Protein AF-A0A915XZI0-F1 (afdb_monomer_lite)

Structure (mmCIF, N/CA/C/O backbone):
data_AF-A0A915XZI0-F1
#
_entry.id   AF-A0A915XZI0-F1
#
loop_
_atom_site.group_PDB
_atom_site.id
_atom_site.type_symbol
_atom_site.label_atom_id
_atom_site.label_alt_id
_atom_site.label_comp_id
_atom_site.label_asym_id
_atom_s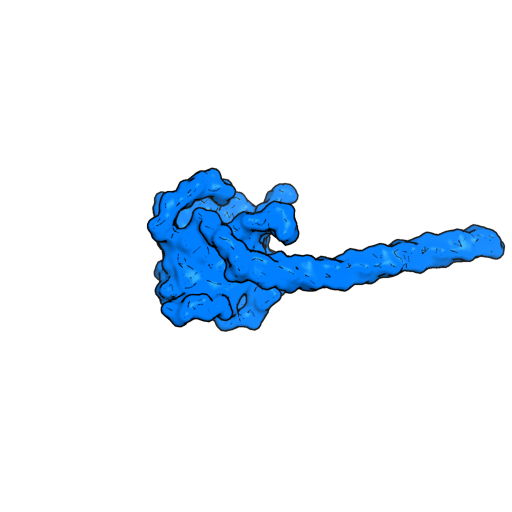ite.label_entity_id
_atom_site.label_seq_id
_atom_site.pdbx_PDB_ins_code
_atom_site.Cartn_x
_atom_site.Cartn_y
_atom_site.Cartn_z
_atom_site.occupancy
_atom_site.B_iso_or_equiv
_atom_site.auth_seq_id
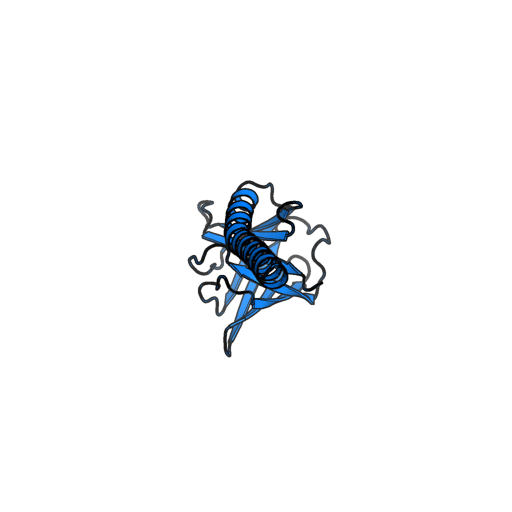_atom_site.auth_comp_id
_atom_site.auth_asym_id
_atom_site.auth_atom_id
_atom_site.pdbx_PDB_model_num
ATOM 1 N N . MET A 1 1 ? 36.405 -11.384 -38.981 1.00 56.75 1 MET A N 1
ATOM 2 C CA . MET A 1 1 ? 36.418 -9.984 -38.487 1.00 56.75 1 MET A CA 1
ATOM 3 C C . MET A 1 1 ? 35.040 -9.320 -38.504 1.00 56.75 1 MET A C 1
ATOM 5 O O . MET A 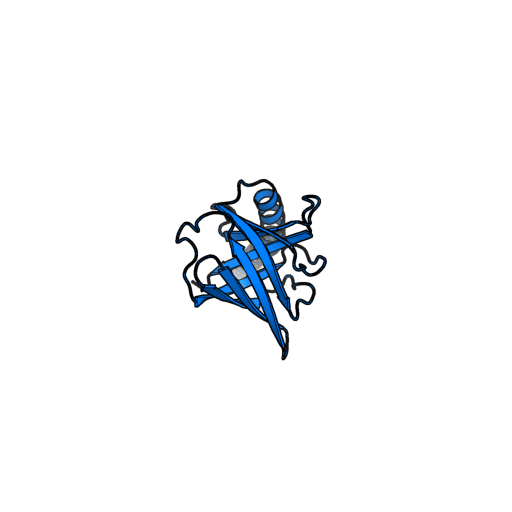1 1 ? 34.633 -8.845 -37.456 1.00 56.75 1 MET A O 1
ATOM 9 N N . LYS A 1 2 ? 34.284 -9.318 -39.618 1.00 59.41 2 LYS A N 1
ATOM 10 C CA . LYS A 1 2 ? 32.948 -8.675 -39.685 1.00 59.41 2 LYS A CA 1
ATOM 11 C C . LYS A 1 2 ? 31.914 -9.239 -38.694 1.00 59.41 2 LYS A C 1
ATOM 13 O O . LYS A 1 2 ? 31.192 -8.470 -38.077 1.00 59.41 2 LYS A O 1
ATOM 18 N N . SER A 1 3 ? 31.883 -10.557 -38.488 1.00 70.81 3 SER A N 1
ATOM 19 C CA . SER A 1 3 ? 30.955 -11.204 -37.546 1.00 70.81 3 SER A CA 1
ATOM 20 C C . SER A 1 3 ? 31.205 -10.817 -36.085 1.00 70.81 3 SER A C 1
ATOM 22 O O . SER A 1 3 ? 30.259 -10.554 -35.354 1.00 70.81 3 SER A O 1
ATOM 24 N N . ALA A 1 4 ? 32.470 -10.726 -35.666 1.00 73.44 4 ALA A N 1
ATOM 25 C CA . ALA A 1 4 ? 32.834 -10.366 -34.295 1.00 73.44 4 ALA A CA 1
ATOM 26 C C . ALA A 1 4 ? 32.401 -8.934 -33.933 1.00 73.44 4 ALA A C 1
ATOM 28 O O . ALA A 1 4 ? 31.919 -8.703 -32.830 1.00 73.44 4 ALA A O 1
ATOM 29 N N . PHE A 1 5 ? 32.515 -7.992 -34.877 1.00 76.75 5 PHE A N 1
ATOM 30 C CA . PHE A 1 5 ? 32.098 -6.603 -34.662 1.00 76.75 5 PHE A CA 1
ATOM 31 C C . PHE A 1 5 ? 30.573 -6.484 -34.511 1.00 76.75 5 PHE A C 1
ATOM 33 O O . PHE A 1 5 ? 30.100 -5.786 -33.622 1.00 76.75 5 PHE A O 1
ATOM 40 N N . VAL A 1 6 ? 29.808 -7.240 -35.310 1.00 84.94 6 VAL A N 1
ATOM 41 C CA . VAL A 1 6 ? 28.338 -7.308 -35.206 1.00 84.94 6 VAL A CA 1
ATOM 42 C C . VAL A 1 6 ? 27.901 -7.862 -33.849 1.00 84.94 6 VAL A C 1
ATOM 44 O O . VAL A 1 6 ? 27.055 -7.263 -33.189 1.00 84.94 6 VAL A O 1
ATOM 47 N N . TRP A 1 7 ? 28.505 -8.962 -33.391 1.00 87.94 7 TRP A N 1
ATOM 48 C CA . TRP A 1 7 ? 28.182 -9.543 -32.083 1.00 87.94 7 TRP A CA 1
ATOM 49 C C . TRP A 1 7 ? 28.542 -8.618 -30.916 1.00 87.94 7 TRP A C 1
ATOM 51 O O . TRP A 1 7 ? 27.799 -8.559 -29.936 1.00 87.94 7 TRP A O 1
ATOM 61 N N . LEU A 1 8 ? 29.624 -7.845 -31.038 1.00 88.06 8 LEU A N 1
ATOM 62 C CA . LEU A 1 8 ? 30.006 -6.849 -30.038 1.00 88.06 8 LEU A CA 1
ATOM 63 C C . LEU A 1 8 ? 28.988 -5.700 -29.964 1.00 88.06 8 LEU A C 1
ATOM 65 O O . LEU A 1 8 ? 28.576 -5.317 -28.874 1.00 88.06 8 LEU A O 1
ATOM 69 N N . THR A 1 9 ? 28.522 -5.191 -31.110 1.00 85.50 9 THR A N 1
ATOM 70 C CA . THR A 1 9 ? 27.470 -4.162 -31.149 1.00 85.50 9 THR A CA 1
ATOM 71 C C . THR A 1 9 ? 26.168 -4.670 -30.536 1.00 85.50 9 THR A C 1
ATOM 73 O O . THR A 1 9 ? 25.565 -3.969 -29.728 1.00 85.50 9 THR A O 1
ATOM 76 N N . VAL A 1 10 ? 25.761 -5.902 -30.858 1.00 87.94 10 VAL A N 1
ATOM 77 C CA . VAL A 1 10 ? 24.576 -6.536 -30.262 1.00 87.94 10 VAL A CA 1
ATOM 78 C C . VAL A 1 10 ? 24.725 -6.626 -28.741 1.00 87.94 10 VAL A C 1
ATOM 80 O O . VAL A 1 10 ? 23.821 -6.208 -28.021 1.00 87.94 10 VAL A O 1
ATOM 83 N N . ALA A 1 11 ? 25.874 -7.081 -28.236 1.00 87.00 11 ALA A N 1
ATOM 84 C CA . ALA A 1 11 ? 26.134 -7.155 -26.799 1.00 87.00 11 ALA A CA 1
ATOM 85 C C . ALA A 1 11 ? 26.084 -5.775 -26.115 1.00 87.00 11 ALA A C 1
ATOM 87 O O . ALA A 1 11 ? 25.479 -5.643 -25.051 1.00 87.00 11 ALA A O 1
ATOM 88 N N . CYS A 1 12 ? 26.655 -4.735 -26.734 1.00 88.94 12 CYS A N 1
ATOM 89 C CA . CYS A 1 12 ? 26.587 -3.367 -26.217 1.00 88.94 12 CYS A CA 1
ATOM 90 C C . CYS A 1 12 ? 25.151 -2.832 -26.166 1.00 88.94 12 CYS A C 1
ATOM 92 O O . CYS A 1 12 ? 24.776 -2.214 -25.172 1.00 88.94 12 CYS A O 1
ATOM 94 N N . VAL A 1 13 ? 24.341 -3.086 -27.200 1.00 89.12 13 VAL A N 1
ATOM 95 C CA . VAL A 1 13 ? 22.930 -2.669 -27.228 1.00 89.12 13 VAL A CA 1
ATOM 96 C C . VAL A 1 13 ? 22.149 -3.370 -26.120 1.00 89.12 13 VAL A C 1
ATOM 98 O O . VAL A 1 13 ? 21.512 -2.692 -25.320 1.00 89.12 13 VAL A O 1
ATOM 101 N N . TRP A 1 14 ? 22.262 -4.695 -25.991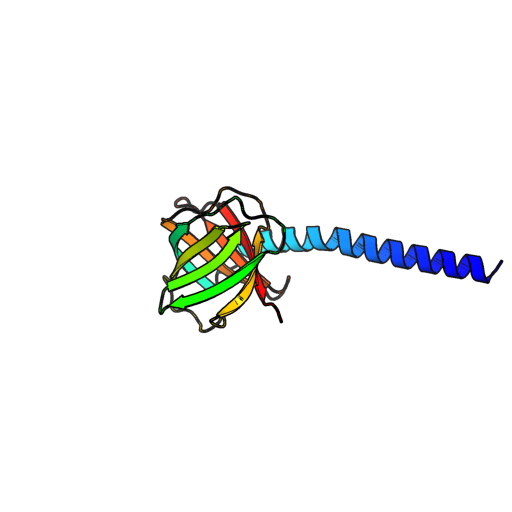 1.00 87.75 14 TRP A N 1
ATOM 102 C CA . TRP A 1 14 ? 21.604 -5.437 -24.910 1.00 87.75 14 TRP A CA 1
ATOM 103 C C . TRP A 1 14 ? 22.048 -4.964 -23.525 1.00 87.75 14 TRP A C 1
ATOM 105 O O . TRP A 1 14 ? 21.206 -4.756 -22.652 1.00 87.75 14 TRP A O 1
ATOM 115 N N . GLY A 1 15 ? 23.349 -4.736 -23.330 1.00 84.38 15 GLY A N 1
ATOM 116 C CA . GLY A 1 15 ? 23.889 -4.205 -22.080 1.00 84.38 15 GLY A CA 1
ATOM 117 C C . GLY A 1 15 ? 23.318 -2.828 -21.738 1.00 84.38 15 GLY A C 1
ATOM 118 O O . GLY A 1 15 ? 22.875 -2.609 -20.611 1.00 84.38 15 GLY A O 1
ATOM 119 N N . ALA A 1 16 ? 23.253 -1.920 -22.715 1.00 84.44 16 ALA A N 1
ATOM 120 C CA . ALA A 1 16 ? 22.681 -0.589 -22.535 1.00 84.44 16 ALA A CA 1
ATOM 121 C C . ALA A 1 16 ? 21.172 -0.638 -22.251 1.00 84.44 16 ALA A C 1
ATOM 123 O O . ALA A 1 16 ? 20.697 0.063 -21.359 1.00 84.44 16 ALA A O 1
ATOM 124 N N . THR A 1 17 ? 20.418 -1.490 -22.951 1.00 83.75 17 THR A N 1
ATOM 125 C CA . THR A 1 17 ? 18.978 -1.665 -22.721 1.00 83.75 17 THR A CA 1
ATOM 126 C C . THR A 1 17 ? 18.702 -2.235 -21.330 1.00 83.75 17 THR A C 1
ATOM 128 O O . THR A 1 17 ? 17.872 -1.688 -20.607 1.00 83.75 17 THR A O 1
ATOM 131 N N . LEU A 1 18 ? 19.428 -3.274 -20.907 1.00 80.75 18 LEU A N 1
ATOM 132 C CA . LEU A 1 18 ? 19.294 -3.847 -19.562 1.00 80.75 18 LEU A CA 1
ATOM 133 C C . LEU A 1 18 ? 19.664 -2.832 -18.476 1.00 80.75 18 LEU A C 1
ATOM 135 O O . LEU A 1 18 ? 18.950 -2.706 -17.481 1.00 80.75 18 LEU A O 1
ATOM 139 N N . TYR A 1 19 ? 20.737 -2.066 -18.687 1.00 77.38 19 TYR A N 1
ATOM 140 C CA . TYR A 1 19 ? 21.148 -1.003 -17.775 1.00 77.38 19 TYR A CA 1
ATOM 141 C C . TYR A 1 19 ? 20.083 0.095 -17.658 1.00 77.38 19 TYR A C 1
ATOM 143 O O . TYR A 1 19 ? 19.729 0.503 -16.549 1.00 77.38 19 TYR A O 1
ATOM 151 N N . ALA A 1 20 ? 19.524 0.537 -18.788 1.00 76.38 20 ALA A N 1
ATOM 152 C CA . ALA A 1 20 ? 18.457 1.529 -18.824 1.00 76.38 20 ALA A CA 1
ATOM 153 C C . ALA A 1 20 ? 17.198 1.030 -18.100 1.00 76.38 20 ALA A C 1
ATOM 155 O O . ALA A 1 20 ? 16.641 1.763 -17.285 1.00 76.38 20 ALA A O 1
ATOM 156 N N . ILE A 1 21 ? 16.784 -0.223 -18.319 1.00 75.88 21 ILE A N 1
ATOM 157 C CA . ILE A 1 21 ? 15.642 -0.839 -17.623 1.00 75.88 21 ILE A CA 1
ATOM 158 C C . ILE A 1 21 ? 15.895 -0.886 -16.111 1.00 75.88 21 ILE A C 1
ATOM 160 O O . ILE A 1 21 ? 15.055 -0.449 -15.326 1.00 75.88 21 ILE A O 1
ATOM 164 N N . ALA A 1 22 ? 17.066 -1.365 -15.685 1.00 71.62 22 ALA A N 1
ATOM 165 C CA . ALA A 1 22 ? 17.398 -1.476 -14.267 1.00 71.62 22 ALA A CA 1
ATOM 166 C C . ALA A 1 22 ? 17.382 -0.110 -13.557 1.00 71.62 22 ALA A C 1
ATOM 168 O O . ALA A 1 22 ? 16.831 0.016 -12.465 1.00 71.62 22 ALA A O 1
ATOM 169 N N . ARG A 1 23 ? 17.936 0.935 -14.189 1.00 76.25 23 ARG A N 1
ATOM 170 C CA . ARG A 1 23 ? 17.956 2.303 -13.640 1.00 76.25 23 ARG A CA 1
ATOM 171 C C . ARG A 1 23 ? 16.586 2.978 -13.650 1.00 76.25 23 ARG A C 1
ATOM 173 O O . ARG A 1 23 ? 16.258 3.695 -12.705 1.00 76.25 23 ARG A O 1
ATOM 180 N N . THR A 1 24 ? 15.794 2.768 -14.698 1.00 78.69 24 THR A N 1
ATOM 181 C CA . THR A 1 24 ? 14.470 3.396 -14.831 1.00 78.69 24 THR A CA 1
ATOM 182 C C . THR A 1 24 ? 13.454 2.804 -13.865 1.00 78.69 24 THR A C 1
ATOM 184 O O . THR A 1 24 ? 12.625 3.548 -13.353 1.00 78.69 24 THR A O 1
ATOM 187 N N . GLN A 1 25 ? 13.544 1.516 -13.522 1.00 77.00 25 GLN A N 1
ATOM 188 C CA . GLN A 1 25 ? 12.622 0.909 -12.557 1.00 77.00 25 GLN A CA 1
ATOM 189 C C . GLN A 1 25 ? 12.653 1.593 -11.186 1.00 77.00 25 GLN A C 1
ATOM 191 O O . GLN A 1 25 ? 11.596 1.840 -10.609 1.00 77.00 25 GLN A O 1
ATOM 196 N N . SER A 1 26 ? 13.835 1.908 -10.656 1.00 77.00 26 SER A N 1
ATOM 197 C CA . SER A 1 26 ? 13.970 2.593 -9.363 1.00 77.00 26 SER A CA 1
ATOM 198 C C . SER A 1 26 ? 13.371 3.998 -9.414 1.00 77.00 26 SER A C 1
ATOM 200 O O . SER A 1 26 ? 12.666 4.405 -8.494 1.00 77.00 26 SER A O 1
ATOM 202 N N . PHE A 1 27 ? 13.609 4.709 -10.519 1.00 80.62 27 PHE A N 1
ATOM 203 C CA . PHE A 1 27 ? 13.070 6.045 -10.755 1.00 80.62 27 PHE A CA 1
ATOM 204 C C . PHE A 1 27 ? 11.539 6.035 -10.854 1.00 80.62 27 PHE A C 1
ATOM 206 O O . PHE A 1 27 ? 10.875 6.791 -10.151 1.00 80.62 27 PHE A O 1
ATOM 213 N N . VAL A 1 28 ? 10.971 5.127 -11.653 1.00 80.94 28 VAL A N 1
ATOM 214 C CA . VAL A 1 28 ? 9.516 4.975 -11.813 1.00 80.94 28 VAL A CA 1
ATOM 215 C C . VAL A 1 28 ? 8.847 4.660 -10.476 1.00 80.94 28 VAL A C 1
ATOM 217 O O . VAL A 1 28 ? 7.794 5.213 -10.180 1.00 80.94 28 VAL A O 1
ATOM 220 N N . ARG A 1 29 ? 9.469 3.828 -9.632 1.00 81.69 29 ARG A N 1
ATOM 221 C CA . ARG A 1 29 ? 8.956 3.517 -8.287 1.00 81.69 29 ARG A CA 1
ATOM 222 C C . ARG A 1 29 ? 8.932 4.742 -7.374 1.00 81.69 29 ARG A C 1
ATOM 224 O O . ARG A 1 29 ? 7.922 4.995 -6.728 1.00 81.69 29 ARG A O 1
ATOM 231 N N . GLN A 1 30 ? 10.022 5.510 -7.333 1.00 82.38 30 GLN A N 1
ATOM 232 C CA . GLN A 1 30 ? 10.094 6.736 -6.529 1.00 82.38 30 GLN A CA 1
ATOM 233 C C . GLN A 1 30 ? 9.084 7.782 -7.006 1.00 82.38 30 GLN A C 1
ATOM 235 O O . GLN A 1 30 ? 8.399 8.401 -6.194 1.00 82.38 30 GLN A O 1
ATOM 240 N N . GLN A 1 31 ? 8.956 7.944 -8.323 1.00 84.69 31 GLN A N 1
ATOM 241 C CA . GLN A 1 31 ? 7.978 8.848 -8.912 1.00 84.69 31 GLN A CA 1
ATOM 242 C C . GLN A 1 31 ? 6.543 8.382 -8.633 1.00 84.69 31 GLN A C 1
ATOM 244 O O . GLN A 1 31 ? 5.703 9.204 -8.281 1.00 84.69 31 GLN A O 1
ATOM 249 N N . GLY A 1 32 ? 6.275 7.075 -8.717 1.00 85.19 32 GLY A N 1
ATOM 250 C CA . GLY A 1 32 ? 4.993 6.475 -8.347 1.00 85.19 32 GLY A CA 1
ATOM 251 C C . GLY A 1 32 ? 4.615 6.765 -6.899 1.00 85.19 32 GLY A C 1
ATOM 252 O O . GLY A 1 32 ? 3.518 7.249 -6.650 1.00 85.19 32 GLY A O 1
ATOM 253 N N . ALA A 1 33 ? 5.548 6.586 -5.958 1.00 85.88 33 ALA A N 1
ATOM 254 C CA . ALA A 1 33 ? 5.323 6.922 -4.552 1.00 85.88 33 ALA A CA 1
ATOM 255 C C . ALA A 1 33 ? 4.980 8.409 -4.358 1.00 85.88 33 ALA A C 1
ATOM 257 O O . ALA A 1 33 ? 4.019 8.741 -3.668 1.00 85.88 33 ALA A O 1
ATOM 258 N N . ALA A 1 34 ? 5.743 9.311 -4.986 1.00 87.44 34 ALA A N 1
ATOM 259 C CA . ALA A 1 34 ? 5.518 10.751 -4.871 1.00 87.44 34 ALA A CA 1
ATOM 260 C C . ALA A 1 34 ? 4.157 11.179 -5.443 1.00 87.44 34 ALA A C 1
ATOM 262 O O . ALA A 1 34 ? 3.467 12.007 -4.850 1.00 87.44 34 ALA A O 1
ATOM 263 N N . LEU A 1 35 ? 3.764 10.596 -6.576 1.00 89.44 35 LEU A N 1
ATOM 264 C CA . LEU A 1 35 ? 2.468 10.843 -7.199 1.00 89.44 35 LEU A CA 1
ATOM 265 C C . LEU A 1 35 ? 1.318 10.271 -6.361 1.00 89.44 35 LEU A C 1
ATOM 267 O O . LEU A 1 35 ? 0.323 10.962 -6.167 1.00 89.44 35 LEU A O 1
ATOM 271 N N . ALA A 1 36 ? 1.467 9.063 -5.807 1.00 88.19 36 ALA A N 1
ATOM 272 C CA . ALA A 1 36 ? 0.463 8.451 -4.939 1.00 88.19 36 ALA A CA 1
ATOM 273 C C . ALA A 1 36 ? 0.174 9.314 -3.701 1.00 88.19 36 ALA A C 1
ATOM 275 O O . ALA A 1 36 ? -0.978 9.488 -3.324 1.00 88.19 36 ALA A O 1
ATOM 276 N N . VAL A 1 37 ? 1.206 9.924 -3.109 1.00 90.44 37 VAL A N 1
ATOM 277 C CA . VAL A 1 37 ? 1.064 10.831 -1.954 1.00 90.44 37 VAL A CA 1
ATOM 278 C C . VAL A 1 37 ? 0.234 12.082 -2.272 1.00 90.44 37 VAL A C 1
ATOM 280 O O . VAL A 1 37 ? -0.383 12.646 -1.365 1.00 90.44 37 VAL A O 1
ATOM 283 N N . GLN A 1 38 ? 0.241 12.539 -3.526 1.00 89.94 38 GLN A N 1
ATOM 284 C CA . GLN A 1 38 ? -0.468 13.744 -3.976 1.00 89.94 38 GLN A CA 1
ATOM 285 C C . GLN A 1 38 ? -1.834 13.442 -4.602 1.00 89.94 38 GLN A C 1
ATOM 287 O O . GLN A 1 38 ? -2.646 14.350 -4.779 1.00 89.94 38 GLN A O 1
ATOM 292 N N . ALA A 1 39 ? -2.079 12.187 -4.970 1.00 87.56 39 ALA A N 1
ATOM 293 C CA . ALA A 1 39 ? -3.306 11.774 -5.620 1.00 87.56 39 ALA A CA 1
ATOM 294 C C . ALA A 1 39 ? -4.500 11.826 -4.658 1.00 87.56 39 ALA A C 1
ATOM 296 O O . ALA A 1 39 ? -4.373 11.666 -3.444 1.00 87.56 39 ALA A O 1
ATOM 297 N N . THR A 1 40 ? -5.691 12.026 -5.221 1.00 87.31 40 THR A N 1
ATOM 298 C CA . THR A 1 40 ? -6.932 11.846 -4.468 1.00 87.31 40 THR A CA 1
ATOM 299 C C . THR A 1 40 ? -7.128 10.353 -4.200 1.00 87.31 40 THR A C 1
ATOM 301 O O . THR A 1 40 ? -7.124 9.582 -5.160 1.00 87.31 40 THR A O 1
ATOM 304 N N . PRO A 1 41 ? -7.286 9.927 -2.935 1.00 88.19 41 PRO A N 1
ATOM 305 C CA . PRO A 1 41 ? -7.475 8.519 -2.628 1.00 88.19 41 PRO A CA 1
ATOM 306 C C . PRO A 1 41 ? -8.844 8.038 -3.098 1.00 88.19 41 PRO A C 1
ATOM 308 O O . PRO A 1 41 ? -9.850 8.720 -2.902 1.00 88.19 41 PRO A O 1
ATOM 311 N N . ASP A 1 42 ? -8.884 6.835 -3.666 1.00 84.19 42 ASP A N 1
ATOM 312 C CA . ASP A 1 42 ? -10.129 6.157 -4.028 1.00 84.19 42 ASP A CA 1
ATOM 313 C C . ASP A 1 42 ? -10.937 5.809 -2.774 1.00 84.19 42 ASP A C 1
ATOM 315 O O . ASP A 1 42 ? -12.164 5.910 -2.759 1.00 84.19 42 ASP A O 1
ATOM 319 N N . TYR A 1 43 ? -10.247 5.420 -1.698 1.00 85.69 43 TYR A N 1
ATOM 320 C CA . TYR A 1 43 ? -10.860 5.251 -0.388 1.00 85.69 43 TYR A CA 1
ATOM 321 C C . TYR A 1 43 ? -9.865 5.449 0.749 1.00 85.69 43 TYR A C 1
ATOM 323 O O . TYR A 1 43 ? -8.644 5.382 0.585 1.00 85.69 43 TYR A O 1
ATOM 331 N N . THR A 1 44 ? -10.419 5.670 1.938 1.00 89.88 44 THR A N 1
ATOM 332 C CA . THR A 1 44 ? -9.639 5.840 3.162 1.00 89.88 44 THR A CA 1
ATOM 333 C C . THR A 1 44 ? -10.131 4.903 4.254 1.00 89.88 44 THR A C 1
ATOM 335 O O . THR A 1 44 ? -11.265 4.413 4.235 1.00 89.88 44 THR A O 1
ATOM 338 N N . GLY A 1 45 ? -9.251 4.614 5.200 1.00 90.69 45 GLY A N 1
ATOM 339 C CA . GLY A 1 45 ? -9.565 3.804 6.357 1.00 90.69 45 GLY A CA 1
ATOM 340 C C . GLY A 1 45 ? -8.659 4.111 7.535 1.00 90.69 45 GLY A C 1
ATOM 341 O O . GLY A 1 45 ? -7.683 4.853 7.426 1.00 90.69 45 GLY A O 1
ATOM 342 N N . VAL A 1 46 ? -8.998 3.519 8.671 1.00 92.75 46 VAL A N 1
ATOM 343 C CA . VAL A 1 46 ? -8.210 3.605 9.901 1.00 92.75 46 VAL A CA 1
ATOM 344 C C . VAL A 1 46 ? -7.657 2.226 10.212 1.00 92.75 46 VAL A C 1
ATOM 346 O O . VAL A 1 46 ? -8.408 1.249 10.208 1.00 92.75 46 VAL A O 1
ATOM 349 N N . LEU A 1 47 ? -6.354 2.140 10.475 1.00 92.81 47 LEU A N 1
ATOM 350 C CA . LEU A 1 47 ? -5.710 0.904 10.899 1.00 92.81 47 LEU A CA 1
ATOM 351 C C . LEU A 1 47 ? -6.303 0.458 12.237 1.00 92.81 47 LEU A C 1
ATOM 353 O O . LEU A 1 47 ? -6.264 1.184 13.227 1.00 92.81 47 LEU A O 1
ATOM 357 N N . THR A 1 48 ? -6.845 -0.752 12.262 1.00 94.00 48 THR A N 1
ATOM 358 C CA . THR A 1 48 ? -7.475 -1.371 13.438 1.00 94.00 48 THR A CA 1
ATOM 359 C C . THR A 1 48 ? -6.644 -2.520 14.000 1.00 94.00 48 THR A C 1
ATOM 361 O O . THR A 1 48 ? -6.771 -2.838 15.180 1.00 94.00 48 THR A O 1
ATOM 364 N N . ARG A 1 49 ? -5.755 -3.114 13.191 1.00 93.31 49 ARG A N 1
ATOM 365 C CA . ARG A 1 49 ? -4.830 -4.173 13.612 1.00 93.31 49 ARG A CA 1
ATOM 366 C C . ARG A 1 49 ? -3.507 -4.051 12.861 1.00 93.31 49 ARG A C 1
ATOM 368 O O . ARG A 1 49 ? -3.505 -3.822 11.655 1.00 93.31 49 ARG A O 1
ATOM 375 N N . ALA A 1 50 ? -2.404 -4.227 13.576 1.00 90.50 50 ALA A N 1
ATOM 376 C CA . ALA A 1 50 ? -1.047 -4.210 13.042 1.00 90.50 50 ALA A CA 1
ATOM 377 C C . ALA A 1 50 ? -0.207 -5.208 13.850 1.00 90.50 50 ALA A C 1
ATOM 379 O O . ALA A 1 50 ? 0.131 -4.942 15.001 1.00 90.50 50 ALA A O 1
ATOM 380 N N . GLU A 1 51 ? 0.075 -6.383 13.288 1.00 91.56 51 GLU A N 1
ATOM 381 C CA . GLU A 1 51 ? 0.771 -7.475 13.978 1.00 91.56 51 GLU A CA 1
ATOM 382 C C . GLU A 1 51 ? 1.954 -7.987 13.171 1.00 91.56 51 GLU A C 1
ATOM 384 O O . GLU A 1 51 ? 1.865 -8.138 11.953 1.00 9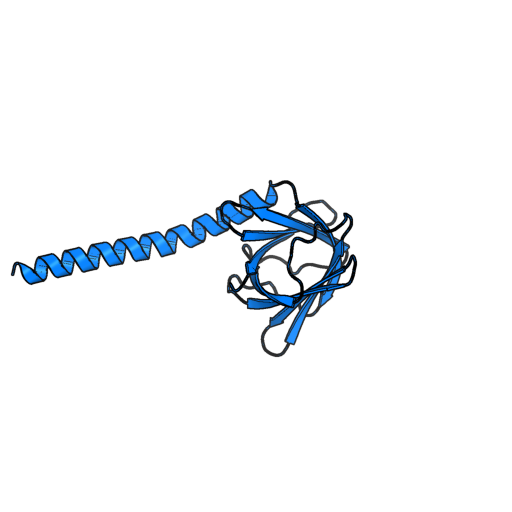1.56 51 GLU A O 1
ATOM 389 N N . ASN A 1 52 ? 3.048 -8.300 13.873 1.00 85.25 52 ASN A N 1
ATOM 390 C CA . ASN A 1 52 ? 4.288 -8.825 13.293 1.00 85.25 52 ASN A CA 1
ATOM 391 C C . ASN A 1 52 ? 4.799 -7.993 12.101 1.00 85.25 52 ASN A C 1
ATOM 393 O O . ASN A 1 52 ? 5.391 -8.536 11.170 1.00 85.25 52 ASN A O 1
ATOM 397 N N . LEU A 1 53 ? 4.549 -6.679 12.130 1.00 82.06 53 LEU A N 1
ATOM 398 C CA . LEU A 1 53 ? 5.031 -5.742 11.126 1.00 82.06 53 LEU A CA 1
ATOM 399 C C . LEU A 1 53 ? 6.491 -5.413 11.432 1.00 82.06 53 LEU A C 1
ATOM 401 O O . LEU A 1 53 ? 6.797 -4.588 12.292 1.00 82.06 53 LEU A O 1
ATOM 405 N N . GLU A 1 54 ? 7.395 -6.087 10.738 1.00 78.31 54 GLU A N 1
ATOM 406 C CA . GLU A 1 54 ? 8.764 -5.604 10.581 1.00 78.31 54 GLU A CA 1
ATOM 407 C C . GLU A 1 54 ? 8.777 -4.505 9.505 1.00 78.31 54 GLU A C 1
ATOM 409 O O . GLU A 1 54 ? 7.848 -4.455 8.688 1.00 78.31 54 GLU A O 1
ATOM 414 N N . PRO A 1 55 ? 9.781 -3.604 9.492 1.00 77.38 55 PRO A N 1
ATOM 415 C CA . PRO A 1 55 ? 9.937 -2.640 8.410 1.00 77.38 55 PRO A CA 1
ATOM 416 C C . PRO A 1 55 ? 9.833 -3.356 7.067 1.00 77.38 55 PRO A C 1
ATOM 418 O O . PRO A 1 55 ? 10.572 -4.306 6.792 1.00 77.38 55 PRO A O 1
ATOM 421 N N . LEU A 1 56 ? 8.848 -2.949 6.270 1.00 75.19 56 LEU A N 1
ATOM 422 C CA . LEU A 1 56 ? 8.499 -3.668 5.061 1.00 75.19 56 LEU A CA 1
ATOM 423 C C . LEU A 1 56 ? 9.684 -3.587 4.085 1.00 75.19 56 LEU A C 1
ATOM 425 O O . LEU A 1 56 ? 10.227 -2.511 3.830 1.00 75.19 56 LEU A O 1
ATOM 429 N N . SER A 1 57 ? 10.111 -4.732 3.553 1.00 72.19 57 SER A N 1
ATOM 430 C CA . SER A 1 57 ? 11.208 -4.763 2.586 1.00 72.19 57 SER A CA 1
ATOM 431 C C . SER A 1 57 ? 10.795 -4.102 1.264 1.00 72.19 57 SER A C 1
ATOM 433 O O . SER A 1 57 ? 9.628 -4.122 0.861 1.00 72.19 57 SER A O 1
ATOM 435 N N . VAL A 1 58 ? 11.785 -3.567 0.546 1.00 74.25 58 VAL A N 1
ATOM 436 C CA . VAL A 1 58 ? 11.641 -3.132 -0.856 1.00 74.25 58 VAL A CA 1
ATOM 437 C C . VAL A 1 58 ? 11.521 -4.318 -1.825 1.00 74.25 58 VAL A C 1
ATOM 439 O O . VAL A 1 58 ? 11.275 -4.140 -3.023 1.00 74.25 58 VAL A O 1
ATOM 442 N N . GLU A 1 59 ? 11.708 -5.538 -1.326 1.00 78.56 59 GLU A N 1
ATOM 443 C CA . GLU A 1 59 ? 11.449 -6.772 -2.054 1.00 78.56 59 GLU A CA 1
ATOM 444 C C . GLU A 1 59 ? 9.952 -7.085 -2.131 1.00 78.56 59 GLU A C 1
ATOM 446 O O . GLU A 1 59 ? 9.138 -6.637 -1.326 1.00 78.56 59 GLU A O 1
ATOM 451 N N . ARG A 1 60 ? 9.581 -7.860 -3.150 1.00 80.38 60 ARG A N 1
ATOM 452 C CA . ARG A 1 60 ? 8.202 -8.290 -3.377 1.00 80.38 60 ARG A CA 1
ATOM 453 C C . ARG A 1 60 ? 7.852 -9.410 -2.403 1.00 80.38 60 ARG A C 1
ATOM 455 O O . ARG A 1 60 ? 8.462 -10.473 -2.468 1.00 80.38 60 ARG A O 1
ATOM 462 N N . MET A 1 61 ? 6.845 -9.199 -1.563 1.00 82.25 61 MET A N 1
ATOM 463 C CA . MET A 1 61 ? 6.329 -10.226 -0.660 1.00 82.25 61 MET A CA 1
ATOM 464 C C . MET A 1 61 ? 4.949 -10.685 -1.102 1.00 82.25 61 MET A C 1
ATOM 466 O O . MET A 1 61 ? 4.073 -9.868 -1.363 1.00 82.25 61 MET A O 1
ATOM 470 N N . HIS A 1 62 ? 4.744 -11.998 -1.171 1.00 84.50 62 HIS A N 1
ATOM 471 C CA . HIS A 1 62 ? 3.430 -12.557 -1.458 1.00 84.50 62 HIS A CA 1
ATOM 472 C C . HIS A 1 62 ? 2.534 -12.454 -0.225 1.00 84.50 62 HIS A C 1
ATOM 474 O O . HIS A 1 62 ? 2.853 -12.989 0.841 1.00 84.50 62 HIS A O 1
ATOM 480 N N . GLY A 1 63 ? 1.401 -11.794 -0.406 1.00 84.81 63 GLY A N 1
ATOM 481 C CA . GLY A 1 63 ? 0.353 -11.649 0.578 1.00 84.81 63 GLY A CA 1
ATOM 482 C C . GLY A 1 63 ? -1.025 -11.980 0.021 1.00 84.81 63 GLY A C 1
ATOM 483 O O . GLY A 1 63 ? -1.192 -12.357 -1.140 1.00 84.81 63 GLY A O 1
ATOM 484 N N . GLN A 1 64 ? -2.016 -11.860 0.888 1.00 86.38 64 GLN A N 1
ATOM 485 C CA . GLN A 1 64 ? -3.427 -12.036 0.595 1.00 86.38 64 GLN A CA 1
ATOM 486 C C . GLN A 1 64 ? -4.179 -10.835 1.135 1.00 86.38 64 GLN A C 1
ATOM 488 O O . GLN A 1 64 ? -4.000 -10.462 2.297 1.00 86.38 64 GLN A O 1
ATOM 493 N N . LEU A 1 65 ? -5.035 -10.259 0.298 1.00 85.25 65 LEU A N 1
ATOM 494 C CA . LEU A 1 65 ? -5.998 -9.267 0.739 1.00 85.25 65 LEU A CA 1
ATOM 495 C C . LEU A 1 65 ? -7.359 -9.933 0.938 1.00 85.25 65 LEU A C 1
ATOM 497 O O . LEU A 1 65 ? -7.797 -10.716 0.097 1.00 85.25 65 LEU A O 1
ATOM 501 N N . ARG A 1 66 ? -8.020 -9.630 2.053 1.00 85.31 66 ARG A N 1
ATOM 502 C CA . ARG A 1 66 ? -9.352 -10.131 2.385 1.00 85.31 66 ARG A CA 1
ATOM 503 C C . ARG A 1 66 ? -10.305 -9.000 2.720 1.00 85.31 66 ARG A C 1
ATOM 505 O O . ARG A 1 66 ? -9.965 -8.125 3.519 1.00 85.31 66 ARG A O 1
ATOM 512 N N . HIS A 1 67 ? -11.509 -9.063 2.167 1.00 82.25 67 HIS A N 1
ATOM 513 C CA . HIS A 1 67 ? -12.597 -8.136 2.461 1.00 82.25 67 HIS A CA 1
ATOM 514 C C . HIS A 1 67 ? -13.605 -8.773 3.425 1.00 82.25 67 HIS A C 1
ATOM 516 O O . HIS A 1 67 ? -14.160 -9.836 3.173 1.00 82.25 67 HIS A O 1
ATOM 522 N N . LEU A 1 68 ? -13.865 -8.105 4.548 1.00 81.94 68 LEU A N 1
ATOM 523 C CA . LEU A 1 68 ? -14.783 -8.543 5.600 1.00 81.94 68 LEU A CA 1
ATOM 524 C C . LEU A 1 68 ? -15.779 -7.412 5.893 1.00 81.94 68 LEU A C 1
ATOM 526 O O . LEU A 1 68 ? -15.682 -6.706 6.898 1.00 81.94 68 LEU A O 1
ATOM 530 N N . GLY A 1 69 ? -16.718 -7.192 4.970 1.00 81.00 69 GLY A N 1
ATOM 531 C CA . GLY A 1 69 ? -17.647 -6.060 5.031 1.00 81.00 69 GLY A CA 1
ATOM 532 C C . GLY A 1 69 ? -16.921 -4.727 4.825 1.00 81.00 69 GLY A C 1
ATOM 533 O O . GLY A 1 69 ? -16.341 -4.499 3.769 1.00 81.00 69 GLY A O 1
ATOM 534 N N . ASN A 1 70 ? -16.934 -3.854 5.838 1.00 84.69 70 ASN A N 1
ATOM 535 C CA . ASN A 1 70 ? -16.200 -2.579 5.839 1.00 84.69 70 ASN A CA 1
ATOM 536 C C . ASN A 1 70 ? -14.773 -2.699 6.400 1.00 84.69 70 ASN A C 1
ATOM 538 O O . ASN A 1 70 ? -14.142 -1.693 6.720 1.00 84.69 70 ASN A O 1
ATOM 542 N N . ARG A 1 71 ? -14.278 -3.922 6.587 1.00 87.94 71 ARG A N 1
ATOM 543 C CA . ARG A 1 71 ? -12.901 -4.177 6.999 1.00 87.94 71 ARG A CA 1
ATOM 544 C C . ARG A 1 71 ? -12.131 -4.802 5.861 1.00 87.94 71 ARG A C 1
ATOM 546 O O . ARG A 1 71 ? -12.653 -5.641 5.130 1.00 87.94 71 ARG A O 1
ATOM 553 N N . VAL A 1 72 ? -10.876 -4.410 5.748 1.00 88.00 72 VAL A N 1
ATOM 554 C CA . VAL A 1 72 ? -9.935 -4.988 4.802 1.00 88.00 72 VAL A CA 1
ATOM 555 C C . VAL A 1 72 ? -8.715 -5.439 5.579 1.00 88.00 72 VAL A C 1
ATOM 557 O O . VAL A 1 72 ? -8.247 -4.751 6.486 1.00 88.00 72 VAL A O 1
ATOM 560 N N . ARG A 1 73 ? -8.231 -6.625 5.237 1.00 89.88 73 ARG A N 1
ATOM 561 C CA . ARG A 1 73 ? -7.129 -7.291 5.910 1.00 89.88 73 ARG A CA 1
ATOM 562 C C . ARG A 1 73 ? -6.091 -7.709 4.886 1.00 89.88 73 ARG A C 1
ATOM 564 O O . ARG A 1 73 ? -6.416 -8.420 3.945 1.00 89.88 73 ARG A O 1
ATOM 571 N N . LEU A 1 74 ? -4.852 -7.302 5.102 1.00 88.50 74 LEU A N 1
ATOM 572 C CA . LEU A 1 74 ? -3.685 -7.695 4.331 1.00 88.50 74 LEU A CA 1
ATOM 573 C C . LEU A 1 74 ? -2.803 -8.601 5.189 1.00 88.50 74 LEU A C 1
ATOM 575 O O . LEU A 1 74 ? -2.390 -8.212 6.280 1.00 88.50 74 LEU A O 1
ATOM 579 N N . GLU A 1 75 ? -2.514 -9.799 4.695 1.00 90.06 75 GLU A N 1
ATOM 580 C CA . GLU A 1 75 ? -1.668 -10.782 5.376 1.00 90.06 75 GLU A CA 1
ATOM 581 C C . GLU A 1 75 ? -0.506 -11.185 4.471 1.00 90.06 75 GLU A C 1
ATOM 583 O O . GLU A 1 75 ? -0.725 -11.481 3.301 1.00 90.06 75 GLU A O 1
ATOM 588 N N . TRP A 1 76 ? 0.724 -11.228 4.979 1.00 88.12 76 TRP A N 1
ATOM 589 C CA . TRP A 1 76 ? 1.880 -11.726 4.224 1.00 88.12 76 TRP A CA 1
ATOM 590 C C . TRP A 1 76 ? 2.889 -12.413 5.137 1.00 88.12 76 TRP A C 1
ATOM 592 O O . TRP A 1 76 ? 2.955 -12.163 6.340 1.00 88.12 76 TRP A O 1
ATOM 602 N N . LYS A 1 77 ? 3.692 -13.314 4.568 1.00 85.38 77 LYS A N 1
ATOM 603 C CA . LYS A 1 77 ? 4.712 -14.036 5.336 1.00 85.38 77 LYS A CA 1
ATOM 604 C C . LYS A 1 77 ? 5.976 -13.196 5.495 1.00 85.38 77 LYS A C 1
ATOM 606 O O . LYS A 1 77 ? 6.506 -12.689 4.510 1.00 85.38 77 LYS A O 1
ATOM 611 N N . VAL A 1 78 ? 6.492 -13.143 6.720 1.00 81.31 78 VAL A N 1
ATOM 612 C CA . VAL A 1 78 ? 7.797 -12.571 7.075 1.00 81.31 78 VAL A CA 1
ATOM 613 C C . VAL A 1 78 ? 8.582 -13.654 7.815 1.00 81.31 78 VAL A C 1
ATOM 615 O O . VAL A 1 78 ? 8.355 -13.930 8.996 1.00 81.31 78 VAL A O 1
ATOM 618 N N . GLY A 1 79 ? 9.447 -14.362 7.082 1.00 80.62 79 GLY A N 1
ATOM 619 C CA . GLY A 1 79 ? 10.128 -15.556 7.587 1.00 80.62 79 GLY A CA 1
ATOM 620 C C . GLY A 1 79 ? 9.126 -16.619 8.086 1.00 80.62 79 GLY A C 1
ATOM 621 O O . GLY A 1 79 ? 8.254 -17.031 7.317 1.00 80.62 79 GLY A O 1
ATOM 622 N N . PRO A 1 80 ? 9.217 -17.078 9.352 1.00 82.50 80 PRO A N 1
ATOM 623 C CA . PRO A 1 80 ? 8.277 -18.045 9.924 1.00 82.50 80 PRO A CA 1
ATOM 624 C C . PRO A 1 80 ? 6.967 -17.418 10.441 1.00 82.50 80 PRO A C 1
ATOM 626 O O . PRO A 1 80 ? 6.090 -18.151 10.896 1.00 82.50 80 PRO A O 1
ATOM 629 N N . ARG A 1 81 ? 6.827 -16.086 10.426 1.00 85.25 81 ARG A N 1
ATOM 630 C CA . ARG A 1 81 ? 5.681 -15.360 11.001 1.00 85.25 81 ARG A CA 1
ATOM 631 C C . ARG A 1 81 ? 4.748 -14.834 9.909 1.00 85.25 81 ARG A C 1
ATOM 633 O O . ARG A 1 81 ? 5.152 -14.652 8.763 1.00 85.25 81 ARG A O 1
ATOM 640 N N . MET A 1 82 ? 3.494 -14.580 10.281 1.00 87.12 82 MET A N 1
ATOM 641 C CA . MET A 1 82 ? 2.521 -13.889 9.433 1.00 87.12 82 MET A CA 1
ATOM 642 C C . MET A 1 82 ? 2.379 -12.446 9.914 1.00 87.12 82 MET A C 1
ATOM 644 O O . MET A 1 82 ? 2.000 -12.217 11.065 1.00 87.12 82 MET A O 1
ATOM 648 N N . ALA A 1 83 ? 2.699 -11.500 9.041 1.00 89.12 83 ALA A N 1
ATOM 649 C CA . ALA A 1 83 ? 2.406 -10.089 9.215 1.00 89.12 83 ALA A CA 1
ATOM 650 C C . ALA A 1 83 ? 0.946 -9.830 8.838 1.00 89.12 83 ALA A C 1
ATOM 652 O O . ALA A 1 83 ? 0.461 -10.360 7.837 1.00 89.12 83 ALA A O 1
ATOM 653 N N . VAL A 1 84 ? 0.244 -9.049 9.659 1.00 90.50 84 VAL A N 1
ATOM 654 C CA . VAL A 1 84 ? -1.179 -8.745 9.474 1.00 90.50 84 VAL A CA 1
ATOM 655 C C . VAL A 1 84 ? -1.397 -7.250 9.633 1.00 90.50 84 VAL A C 1
ATOM 657 O O . VAL A 1 84 ? -1.061 -6.670 10.666 1.00 90.50 84 VAL A O 1
ATOM 660 N N . LEU A 1 85 ? -2.020 -6.645 8.630 1.00 91.00 85 LEU A N 1
ATOM 661 C CA . LEU A 1 85 ? -2.508 -5.277 8.666 1.00 91.00 85 LEU A CA 1
ATOM 662 C C . LEU A 1 85 ? -4.013 -5.280 8.396 1.00 91.00 85 LEU A C 1
ATOM 664 O O . LEU A 1 85 ? -4.452 -5.756 7.356 1.00 91.00 85 LEU A O 1
ATOM 668 N N . GLU A 1 86 ? -4.815 -4.745 9.309 1.00 93.06 86 GLU A N 1
ATOM 669 C CA . GLU A 1 86 ? -6.268 -4.630 9.148 1.00 93.06 86 GLU A CA 1
ATOM 670 C C . GLU A 1 86 ? -6.689 -3.176 9.286 1.00 93.06 86 GLU A C 1
ATOM 672 O O . GLU A 1 86 ? -6.219 -2.463 10.177 1.00 93.06 86 GLU A O 1
ATOM 677 N N . TRP A 1 87 ? -7.619 -2.742 8.447 1.00 92.38 87 TRP A N 1
ATOM 678 C CA . TRP A 1 87 ? -8.202 -1.414 8.525 1.00 92.38 87 TRP A CA 1
ATOM 679 C C . TRP A 1 87 ? -9.697 -1.432 8.282 1.00 92.38 87 TRP A C 1
ATOM 681 O O . TRP A 1 87 ? -10.229 -2.275 7.561 1.00 92.38 87 TRP A O 1
ATOM 691 N N . GLN A 1 88 ? -10.372 -0.467 8.894 1.00 92.19 88 GLN A N 1
ATOM 692 C CA . GLN A 1 88 ? -11.788 -0.223 8.691 1.00 92.19 88 GLN A CA 1
ATOM 693 C C . GLN A 1 88 ? -11.963 0.947 7.726 1.00 92.19 88 GLN A C 1
ATOM 695 O O . GLN A 1 88 ? -11.400 2.020 7.940 1.00 92.19 88 GLN A O 1
ATOM 700 N N . THR A 1 89 ? -12.729 0.740 6.660 1.00 87.06 89 THR A N 1
ATOM 701 C CA . THR A 1 89 ? -12.981 1.737 5.620 1.00 87.06 89 THR A CA 1
ATOM 702 C C . THR A 1 89 ? -13.986 2.771 6.122 1.00 87.06 89 THR A C 1
ATOM 704 O O . THR A 1 89 ? -15.020 2.423 6.695 1.00 87.06 89 THR A O 1
ATOM 707 N N . THR A 1 90 ? -13.683 4.051 5.922 1.00 81.31 90 THR A N 1
ATOM 708 C CA . THR A 1 90 ? -14.534 5.182 6.340 1.00 81.31 90 THR A CA 1
ATOM 709 C C . THR A 1 90 ? -15.502 5.627 5.243 1.00 81.31 90 THR A C 1
ATOM 711 O O . THR A 1 90 ? -16.503 6.275 5.536 1.00 81.31 90 THR A O 1
ATOM 714 N N . SER A 1 91 ? -15.239 5.249 3.991 1.00 68.81 91 SER A N 1
ATOM 715 C CA . SER A 1 91 ? -16.134 5.405 2.842 1.00 68.81 91 SER A CA 1
ATOM 716 C C . SER A 1 91 ? -16.537 4.029 2.290 1.00 68.81 91 SER A C 1
ATOM 718 O O . SER A 1 91 ? -15.824 3.048 2.531 1.00 68.81 91 SER A O 1
ATOM 720 N N . PRO A 1 92 ? -17.671 3.914 1.567 1.00 57.94 92 PRO A N 1
ATOM 721 C CA . PRO A 1 92 ? -18.026 2.676 0.887 1.00 57.94 92 PRO A CA 1
ATOM 722 C C . PRO A 1 92 ? -16.895 2.295 -0.065 1.00 57.94 92 PRO A C 1
ATOM 724 O O . PRO A 1 92 ? -16.480 3.109 -0.892 1.00 57.94 92 PRO A O 1
ATOM 727 N N . THR A 1 93 ? -16.396 1.069 0.056 1.00 59.69 93 THR A N 1
ATOM 728 C CA . THR A 1 93 ? -15.524 0.487 -0.955 1.00 59.69 93 THR A CA 1
ATOM 729 C C . THR A 1 93 ? -16.315 0.429 -2.253 1.00 59.69 93 THR A C 1
ATOM 731 O O . THR A 1 93 ? -17.294 -0.307 -2.376 1.00 59.69 93 THR A O 1
ATOM 734 N N . THR A 1 94 ? -15.904 1.200 -3.257 1.00 54.72 94 THR A N 1
ATOM 735 C CA . THR A 1 94 ? -16.161 0.780 -4.634 1.00 54.72 94 THR A CA 1
ATOM 736 C C . THR A 1 94 ? -15.590 -0.638 -4.726 1.00 54.72 94 THR A C 1
ATOM 738 O O . THR A 1 94 ? -14.507 -0.873 -4.195 1.00 54.72 94 THR A O 1
ATOM 741 N N . GLY A 1 95 ? -16.352 -1.616 -5.230 1.00 55.75 95 GLY A N 1
ATOM 742 C CA . GLY A 1 95 ? -16.000 -3.050 -5.239 1.00 55.75 95 GLY A CA 1
ATOM 743 C C . GLY A 1 95 ? -14.786 -3.355 -6.122 1.00 55.75 95 GLY A C 1
ATOM 744 O O . GLY A 1 95 ? -14.901 -4.007 -7.151 1.00 55.75 95 GLY A O 1
ATOM 745 N N . PHE A 1 96 ? -13.647 -2.786 -5.753 1.00 59.34 96 PHE A N 1
ATOM 746 C CA . PHE A 1 96 ? -12.575 -2.364 -6.640 1.00 59.34 96 PHE A CA 1
ATOM 747 C C . PHE A 1 96 ? -11.311 -3.201 -6.445 1.00 59.34 96 PHE A C 1
ATOM 749 O O . PHE A 1 96 ? -10.499 -3.294 -7.361 1.00 59.34 96 PHE A O 1
ATOM 756 N N . ILE A 1 97 ? -11.177 -3.860 -5.291 1.00 62.22 97 ILE A N 1
ATOM 757 C CA . ILE A 1 97 ? -10.140 -4.858 -5.070 1.00 62.22 97 ILE A CA 1
ATOM 758 C C . ILE A 1 97 ? -10.795 -6.242 -4.989 1.00 62.22 97 ILE A C 1
ATOM 760 O O . ILE A 1 97 ? -11.685 -6.436 -4.157 1.00 62.22 97 ILE A O 1
ATOM 764 N N . PRO A 1 98 ? -10.389 -7.193 -5.848 1.00 62.34 98 PRO A N 1
ATOM 765 C CA . PRO A 1 98 ? -10.855 -8.568 -5.766 1.00 62.34 98 PRO A CA 1
ATOM 766 C C . PRO A 1 98 ? -10.476 -9.198 -4.423 1.00 62.34 98 PRO A C 1
ATOM 768 O O . PRO A 1 98 ? -9.332 -9.104 -3.971 1.00 62.34 98 PRO A O 1
ATOM 771 N N . ASP A 1 99 ? -11.446 -9.849 -3.788 1.00 65.25 99 ASP A N 1
ATOM 772 C CA . ASP A 1 99 ? -11.228 -10.580 -2.546 1.00 65.25 99 ASP A CA 1
ATOM 773 C C . ASP A 1 99 ? -10.362 -11.823 -2.790 1.00 65.25 99 ASP A C 1
ATOM 775 O O . ASP A 1 99 ? -10.514 -12.514 -3.796 1.00 65.25 99 ASP A O 1
ATOM 779 N N . SER A 1 100 ? -9.474 -12.134 -1.845 1.00 61.03 100 SER A N 1
ATOM 780 C CA . SER A 1 100 ? -8.618 -13.327 -1.858 1.00 61.03 100 SER A CA 1
ATOM 781 C C . SER A 1 100 ? -7.613 -13.432 -3.013 1.00 61.03 100 SER A C 1
ATOM 783 O O . SER A 1 100 ? -7.002 -14.491 -3.184 1.00 61.03 100 SER A O 1
ATOM 785 N N . GLU A 1 101 ? -7.373 -12.362 -3.777 1.00 63.75 101 GLU A N 1
ATOM 786 C CA . GLU A 1 101 ? -6.314 -12.388 -4.784 1.00 63.75 101 GLU A CA 1
ATOM 787 C C . GLU A 1 101 ? -4.921 -12.297 -4.135 1.00 63.75 101 GLU A C 1
ATOM 789 O O . GLU A 1 101 ? -4.718 -11.570 -3.153 1.00 63.75 101 GLU A O 1
ATOM 794 N N . PRO A 1 102 ? -3.935 -13.053 -4.653 1.00 59.34 102 PRO A N 1
ATOM 795 C CA . PRO A 1 102 ? -2.550 -12.896 -4.249 1.00 59.34 102 PRO A CA 1
ATOM 796 C C . PRO A 1 102 ? -2.072 -11.488 -4.603 1.00 59.34 102 PRO A C 1
ATOM 798 O O . PRO A 1 102 ? -1.978 -11.113 -5.775 1.00 59.34 102 PRO A O 1
ATOM 801 N N . VAL A 1 103 ? -1.724 -10.730 -3.568 1.00 76.25 103 VAL A N 1
ATOM 802 C CA . VAL A 1 103 ? -1.174 -9.385 -3.701 1.00 76.25 103 VAL A CA 1
ATOM 803 C C . VAL A 1 103 ? 0.306 -9.444 -3.376 1.00 76.25 103 VAL A C 1
ATOM 805 O O . VAL A 1 103 ? 0.719 -9.961 -2.343 1.00 76.25 103 VAL A O 1
ATOM 808 N N . ILE A 1 104 ? 1.126 -8.914 -4.264 1.00 73.44 104 ILE A N 1
ATOM 809 C CA . ILE A 1 104 ? 2.517 -8.622 -3.983 1.00 73.44 104 ILE A CA 1
ATOM 810 C C . ILE A 1 104 ? 2.560 -7.286 -3.250 1.00 73.44 104 ILE A C 1
ATOM 812 O O . ILE A 1 104 ? 2.169 -6.260 -3.802 1.00 73.44 104 ILE A O 1
ATOM 816 N N . VAL A 1 105 ? 3.059 -7.312 -2.022 1.00 77.81 105 VAL A N 1
ATOM 817 C CA . VAL A 1 105 ? 3.249 -6.135 -1.178 1.00 77.81 105 VAL A CA 1
ATOM 818 C C . VAL A 1 105 ? 4.717 -5.740 -1.236 1.00 77.81 105 VAL A C 1
ATOM 820 O O . VAL A 1 105 ? 5.604 -6.586 -1.089 1.00 77.81 105 VAL A O 1
ATOM 823 N N . ARG A 1 106 ? 4.980 -4.457 -1.470 1.00 81.25 106 ARG A N 1
ATOM 824 C CA . ARG A 1 106 ? 6.331 -3.897 -1.491 1.00 81.25 106 ARG A CA 1
ATOM 825 C C . ARG A 1 106 ? 6.338 -2.505 -0.879 1.00 81.25 106 ARG A C 1
ATOM 827 O O . ARG A 1 106 ? 5.548 -1.663 -1.295 1.00 81.25 106 ARG A O 1
ATOM 834 N N . ALA A 1 107 ? 7.285 -2.227 0.011 1.00 80.50 107 ALA A N 1
ATOM 835 C CA . ALA A 1 107 ? 7.523 -0.859 0.460 1.00 80.50 107 ALA A CA 1
ATOM 836 C C . ALA A 1 107 ? 8.270 -0.082 -0.625 1.00 80.50 107 ALA A C 1
ATOM 838 O O . ALA A 1 107 ? 9.239 -0.573 -1.212 1.00 80.50 107 ALA A O 1
ATOM 839 N N . LEU A 1 108 ? 7.833 1.144 -0.893 1.00 78.25 108 LEU A N 1
ATOM 840 C CA . LEU A 1 108 ? 8.570 2.072 -1.751 1.00 78.25 108 LEU A CA 1
ATOM 841 C C . LEU A 1 108 ? 9.558 2.915 -0.941 1.00 78.25 108 LEU A C 1
ATOM 843 O O . LEU A 1 108 ? 10.514 3.447 -1.507 1.00 78.25 108 LEU A O 1
ATOM 847 N N . GLN A 1 109 ? 9.354 2.991 0.374 1.00 69.12 109 GLN A N 1
ATOM 848 C CA . GLN A 1 109 ? 10.278 3.548 1.353 1.00 69.12 109 GLN A CA 1
ATOM 849 C C . GLN A 1 109 ? 10.293 2.617 2.569 1.00 69.12 109 GLN A C 1
ATOM 851 O O . GLN A 1 109 ? 9.245 2.186 3.025 1.00 69.12 109 GLN A O 1
ATOM 856 N N . ALA A 1 110 ? 11.473 2.255 3.068 1.00 61.19 110 ALA A N 1
ATOM 857 C CA . ALA A 1 110 ? 11.580 1.429 4.268 1.00 61.19 110 ALA A CA 1
ATOM 858 C C . ALA A 1 110 ? 11.474 2.337 5.497 1.00 61.19 110 ALA A C 1
ATOM 860 O O . ALA A 1 110 ? 12.486 2.835 5.993 1.00 61.19 110 ALA A O 1
ATOM 861 N N . ASN A 1 111 ? 10.246 2.589 5.943 1.00 72.00 111 ASN A N 1
ATOM 862 C CA . ASN A 1 111 ? 9.970 3.469 7.071 1.00 72.00 111 ASN A CA 1
ATOM 863 C C . ASN A 1 111 ? 9.486 2.680 8.298 1.00 72.00 111 ASN A C 1
ATOM 865 O O . ASN A 1 111 ? 9.452 1.447 8.320 1.00 72.00 111 ASN A O 1
ATOM 869 N N . THR A 1 112 ? 9.169 3.414 9.364 1.00 78.50 112 THR A N 1
ATOM 870 C CA . THR A 1 112 ? 8.631 2.867 10.611 1.00 78.50 112 THR A CA 1
ATOM 871 C C . THR A 1 112 ? 7.396 2.000 10.338 1.00 78.50 112 THR A C 1
ATOM 873 O O . THR A 1 112 ? 6.509 2.441 9.605 1.00 78.50 112 THR A O 1
ATOM 876 N N . PRO A 1 113 ? 7.286 0.807 10.955 1.00 84.44 113 PRO A N 1
ATOM 877 C CA . PRO A 1 113 ? 6.113 -0.040 10.808 1.00 84.44 113 PRO A CA 1
ATOM 878 C C . PRO A 1 113 ? 4.816 0.708 11.157 1.00 84.44 113 PRO A C 1
ATOM 880 O O . PRO A 1 113 ? 4.781 1.425 12.166 1.00 84.44 113 PRO A O 1
ATOM 883 N N . PRO A 1 114 ? 3.740 0.524 10.374 1.00 87.50 114 PRO A N 1
ATOM 884 C CA . PRO A 1 114 ? 2.447 1.127 10.665 1.00 87.50 114 PRO A CA 1
ATOM 885 C C . PRO A 1 114 ? 1.900 0.705 12.027 1.00 87.50 114 PRO A C 1
ATOM 887 O O . PRO A 1 114 ? 2.098 -0.424 12.473 1.00 87.50 114 PRO A O 1
ATOM 890 N N . GLN A 1 115 ? 1.159 1.602 12.671 1.00 90.56 115 GLN A N 1
ATOM 891 C CA . GLN A 1 115 ? 0.562 1.365 13.983 1.00 90.56 115 GLN A CA 1
ATOM 892 C C . GLN A 1 115 ? -0.955 1.539 13.941 1.00 90.56 115 GLN A C 1
ATOM 894 O O . GLN A 1 115 ? -1.503 2.263 13.109 1.00 90.56 115 GLN A O 1
ATOM 899 N N . VAL A 1 116 ? -1.642 0.879 14.872 1.00 92.88 116 VAL A N 1
ATOM 900 C CA . VAL A 1 116 ? -3.092 1.021 15.053 1.00 92.88 116 VAL A CA 1
ATOM 901 C C . VAL A 1 116 ? -3.454 2.496 15.266 1.00 92.88 116 VAL A C 1
ATOM 9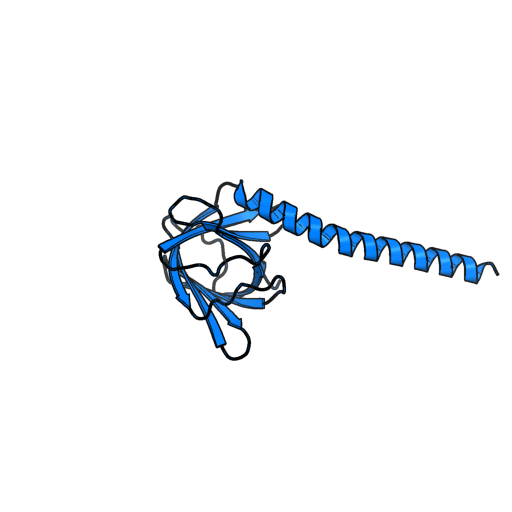03 O O . VAL A 1 116 ? -2.755 3.222 15.968 1.00 92.88 116 VAL A O 1
ATOM 906 N N . GLY A 1 117 ? -4.549 2.939 14.648 1.00 91.69 117 GLY A N 1
ATOM 907 C CA . GLY A 1 117 ? -5.026 4.322 14.691 1.00 91.69 117 GLY A CA 1
ATOM 908 C C . GLY A 1 117 ? -4.467 5.226 13.589 1.00 91.69 117 GLY A C 1
ATOM 909 O O . GLY A 1 117 ? -5.029 6.295 13.359 1.00 91.69 117 GLY A O 1
ATOM 910 N N . MET A 1 118 ? -3.421 4.807 12.867 1.00 93.38 118 MET A N 1
ATOM 911 C CA . MET A 1 118 ? -2.966 5.528 11.673 1.00 93.38 118 MET A CA 1
ATOM 912 C C . MET A 1 118 ? -4.002 5.441 10.548 1.00 93.38 118 MET A C 1
ATOM 914 O O . MET A 1 118 ? -4.804 4.506 10.472 1.00 93.38 118 MET A O 1
ATOM 918 N N . ARG A 1 119 ? -3.969 6.421 9.647 1.00 93.75 119 ARG A N 1
ATOM 919 C CA . ARG A 1 119 ? -4.833 6.458 8.470 1.00 93.75 119 ARG A CA 1
ATOM 920 C C . ARG A 1 119 ? -4.161 5.728 7.316 1.00 93.75 119 ARG A C 1
ATOM 922 O O . ARG A 1 119 ? -2.978 5.927 7.065 1.00 93.75 119 ARG A O 1
ATOM 929 N N . ILE A 1 120 ? -4.930 4.932 6.587 1.00 91.69 120 ILE A N 1
ATOM 930 C CA . ILE A 1 120 ? -4.511 4.326 5.326 1.00 91.69 120 ILE A CA 1
ATOM 931 C C . ILE A 1 120 ? -5.357 4.895 4.190 1.00 91.69 120 ILE A C 1
ATOM 933 O O . ILE A 1 120 ? -6.583 4.978 4.279 1.00 91.69 120 ILE A O 1
ATOM 937 N N . GLU A 1 121 ? -4.686 5.327 3.137 1.00 91.31 121 GLU A N 1
ATOM 938 C CA . GLU A 1 121 ? -5.262 5.890 1.924 1.00 91.31 121 GLU A CA 1
ATOM 939 C C . GLU A 1 121 ? -4.886 4.978 0.768 1.00 91.31 121 GLU A C 1
ATOM 941 O O . GLU A 1 121 ? -3.715 4.639 0.601 1.00 91.31 121 GLU A O 1
ATOM 946 N N . ILE A 1 122 ? -5.872 4.559 -0.013 1.00 88.44 122 ILE A N 1
ATOM 947 C CA . ILE A 1 122 ? -5.641 3.659 -1.136 1.00 88.44 122 ILE A CA 1
ATOM 948 C C . ILE A 1 122 ? -5.852 4.433 -2.421 1.00 88.44 122 ILE A C 1
ATOM 950 O O . ILE A 1 122 ? -6.878 5.086 -2.605 1.00 88.44 122 ILE A O 1
ATOM 954 N N . VAL A 1 123 ? -4.842 4.371 -3.280 1.00 88.50 123 VAL A N 1
ATOM 955 C CA . VAL A 1 123 ? -4.750 5.145 -4.511 1.00 88.50 123 VAL A CA 1
ATOM 956 C C . VAL A 1 123 ? -4.529 4.191 -5.671 1.00 88.50 123 VAL A C 1
ATOM 958 O O . VAL A 1 123 ? -3.538 3.463 -5.713 1.00 88.50 123 VAL A O 1
ATOM 961 N N . ARG A 1 124 ? -5.415 4.231 -6.656 1.00 85.62 124 ARG A N 1
ATOM 962 C CA . ARG A 1 124 ? -5.217 3.624 -7.961 1.00 85.62 124 ARG A CA 1
ATOM 963 C C . ARG A 1 124 ? -4.514 4.613 -8.866 1.00 85.62 124 ARG A C 1
ATOM 965 O O . ARG A 1 124 ? -4.955 5.746 -9.042 1.00 85.62 124 ARG A O 1
ATOM 972 N N . MET A 1 125 ? -3.478 4.147 -9.543 1.00 84.56 125 MET A N 1
ATOM 973 C CA . MET A 1 125 ? -2.836 4.933 -10.580 1.00 84.56 125 MET A CA 1
ATOM 974 C C . MET A 1 125 ? -2.829 4.184 -11.902 1.00 84.56 125 MET A C 1
ATOM 976 O O . MET A 1 125 ? -2.553 2.987 -11.971 1.00 84.56 125 MET A O 1
ATOM 980 N N . THR A 1 126 ? -3.125 4.914 -12.974 1.00 80.31 126 THR A N 1
ATOM 981 C CA . THR A 1 126 ? -2.985 4.423 -14.349 1.00 80.31 126 THR A CA 1
ATOM 982 C C . THR A 1 126 ? -1.536 4.522 -14.827 1.00 80.31 126 THR A C 1
ATOM 984 O O . THR A 1 126 ? -1.125 3.755 -15.695 1.00 80.31 126 THR A O 1
ATOM 987 N N . TYR A 1 127 ? -0.753 5.452 -14.263 1.00 72.69 127 TYR A N 1
ATOM 988 C CA . TYR A 1 127 ? 0.673 5.595 -14.546 1.00 72.69 127 TYR A CA 1
ATOM 989 C C . TYR A 1 127 ? 1.457 6.206 -13.361 1.00 72.69 127 TYR A C 1
ATOM 991 O O . TYR A 1 127 ? 1.153 7.336 -12.975 1.00 72.69 127 TYR A O 1
ATOM 999 N N . PRO A 1 128 ? 2.501 5.527 -12.841 1.00 73.81 128 PRO A N 1
ATOM 1000 C CA . PRO A 1 128 ? 2.786 4.111 -13.072 1.00 73.81 128 PRO A CA 1
ATOM 1001 C C . PRO A 1 128 ? 1.593 3.242 -12.658 1.00 73.81 128 PRO A C 1
ATOM 1003 O O . PRO A 1 128 ? 0.897 3.544 -11.693 1.00 73.81 128 PRO A O 1
ATOM 1006 N N . LEU A 1 129 ? 1.310 2.216 -13.463 1.00 80.44 129 LEU A N 1
ATOM 1007 C CA . LEU A 1 129 ? 0.163 1.343 -13.242 1.00 80.44 129 LEU A CA 1
ATOM 1008 C C . LEU A 1 129 ? 0.364 0.564 -11.942 1.00 80.44 129 LEU A C 1
ATOM 1010 O O . LEU A 1 129 ? 1.334 -0.182 -11.815 1.00 80.44 129 LEU A O 1
ATOM 1014 N N . GLY A 1 130 ? -0.569 0.705 -11.012 1.00 80.25 130 GLY A N 1
ATOM 1015 C CA . GLY A 1 130 ? -0.497 0.018 -9.734 1.00 80.25 130 GLY A CA 1
ATOM 1016 C C . GLY A 1 130 ? -1.490 0.577 -8.736 1.00 80.25 130 GLY A C 1
ATOM 1017 O O . GLY A 1 130 ? -2.235 1.520 -9.024 1.00 80.25 130 GLY A O 1
ATOM 1018 N N . TYR A 1 131 ? -1.497 -0.029 -7.558 1.00 85.25 131 TYR A N 1
ATOM 1019 C CA . TYR A 1 131 ? -2.284 0.450 -6.442 1.00 85.25 131 TYR A CA 1
ATOM 1020 C C . TYR A 1 131 ? -1.330 0.710 -5.295 1.00 85.25 131 TYR A C 1
ATOM 1022 O O . TYR A 1 131 ? -0.412 -0.068 -5.035 1.00 85.25 131 TYR A O 1
ATOM 1030 N N . TYR A 1 132 ? -1.548 1.824 -4.625 1.00 88.25 132 TYR A N 1
ATOM 1031 C CA . TYR A 1 132 ? -0.635 2.349 -3.638 1.00 88.25 132 TYR A CA 1
ATOM 1032 C C . TYR A 1 132 ? -1.377 2.532 -2.322 1.00 88.25 132 TYR A C 1
ATOM 1034 O O . TYR A 1 132 ? -2.471 3.094 -2.295 1.00 88.25 132 TYR A O 1
ATOM 1042 N N . CYS A 1 133 ? -0.777 2.060 -1.234 1.00 89.75 133 CYS A N 1
ATOM 1043 C CA . CYS A 1 133 ? -1.210 2.359 0.120 1.00 89.75 133 CYS A CA 1
ATOM 1044 C C . CYS A 1 133 ? -0.350 3.486 0.661 1.00 89.75 133 CYS A C 1
ATOM 1046 O O . CYS A 1 133 ? 0.836 3.283 0.899 1.00 89.75 133 CYS A O 1
ATOM 1048 N N . VAL A 1 134 ? -0.940 4.649 0.893 1.00 91.75 134 VAL A N 1
ATOM 1049 C CA . VAL A 1 134 ? -0.289 5.756 1.587 1.00 91.75 134 VAL A CA 1
ATOM 1050 C C . VAL A 1 134 ? -0.737 5.720 3.043 1.00 91.75 134 VAL A C 1
ATOM 1052 O O . VAL A 1 134 ? -1.920 5.851 3.354 1.00 91.75 134 VAL A O 1
ATOM 1055 N N . ILE A 1 135 ? 0.209 5.507 3.948 1.00 91.81 135 ILE A N 1
ATOM 1056 C CA . ILE A 1 135 ? -0.036 5.407 5.385 1.00 91.81 135 ILE A CA 1
ATOM 1057 C C . ILE A 1 135 ? 0.363 6.728 6.020 1.00 91.81 135 ILE A C 1
ATOM 1059 O O . ILE A 1 135 ? 1.465 7.227 5.788 1.00 91.81 135 ILE A O 1
ATOM 1063 N N . ARG A 1 136 ? -0.534 7.303 6.819 1.00 92.19 136 ARG A N 1
ATOM 1064 C CA . ARG A 1 136 ? -0.332 8.594 7.473 1.00 92.19 136 ARG A CA 1
ATOM 1065 C C . ARG A 1 136 ? -0.551 8.517 8.972 1.00 92.19 136 ARG A C 1
ATOM 1067 O O . ARG A 1 136 ? -1.447 7.816 9.444 1.00 92.19 136 ARG A O 1
ATOM 1074 N N . ASP A 1 137 ? 0.249 9.275 9.708 1.00 91.06 137 ASP A N 1
ATOM 1075 C CA . ASP A 1 137 ? 0.065 9.449 11.145 1.00 91.06 137 ASP A CA 1
ATOM 1076 C C . ASP A 1 137 ? -1.162 10.331 11.456 1.00 91.06 137 ASP A C 1
ATOM 1078 O O . ASP A 1 137 ? -1.851 10.838 10.564 1.00 91.06 137 ASP A O 1
ATOM 1082 N N . SER A 1 138 ? -1.443 10.524 12.745 1.00 86.69 138 SER A N 1
ATOM 1083 C CA . SER A 1 138 ? -2.529 11.393 13.220 1.00 86.69 138 SER A CA 1
ATOM 1084 C C . SER A 1 138 ? -2.326 12.879 12.888 1.00 86.69 138 SER A C 1
ATOM 1086 O O . SER A 1 138 ? -3.298 13.631 12.869 1.00 86.69 138 SER A O 1
ATOM 1088 N N . GLY A 1 139 ? -1.090 13.304 12.609 1.00 86.81 139 GLY A N 1
ATOM 1089 C CA . GLY A 1 139 ? -0.743 14.653 12.158 1.00 86.81 139 GLY A CA 1
ATOM 1090 C C . GLY A 1 139 ? -0.890 14.853 10.645 1.00 86.81 139 GLY A C 1
ATOM 1091 O O . GLY A 1 139 ? -0.738 15.971 10.161 1.00 86.81 139 GLY A O 1
ATOM 1092 N N . GLY A 1 140 ? -1.198 13.789 9.896 1.00 86.38 140 GLY A N 1
ATOM 1093 C CA . GLY A 1 140 ? -1.329 13.798 8.441 1.00 86.38 140 GLY A CA 1
ATOM 1094 C C . GLY A 1 140 ? -0.013 13.594 7.680 1.00 86.38 140 GLY A C 1
ATOM 1095 O O . GLY A 1 140 ? -0.030 13.590 6.441 1.00 86.38 140 GLY A O 1
ATOM 1096 N N . ASN A 1 141 ? 1.105 13.381 8.377 1.00 90.19 141 ASN A N 1
ATOM 1097 C CA . ASN A 1 141 ? 2.398 13.119 7.751 1.00 90.19 141 ASN A CA 1
ATOM 1098 C C . ASN A 1 141 ? 2.415 11.721 7.140 1.00 90.19 141 ASN A C 1
ATOM 1100 O O . ASN A 1 141 ? 1.849 10.786 7.702 1.00 90.19 141 ASN A O 1
ATOM 1104 N N . VAL A 1 142 ? 3.086 11.571 5.998 1.00 90.12 142 VAL A N 1
ATOM 1105 C CA . VAL A 1 142 ? 3.283 10.260 5.367 1.00 90.12 142 VAL A CA 1
ATOM 1106 C C . VAL A 1 142 ? 4.291 9.465 6.187 1.00 90.12 142 VAL A C 1
ATOM 1108 O O . VAL A 1 142 ? 5.441 9.873 6.326 1.00 90.12 142 VAL A O 1
ATOM 1111 N N . VAL A 1 143 ? 3.840 8.335 6.720 1.00 89.00 143 VAL A N 1
ATOM 1112 C CA . VAL A 1 143 ? 4.667 7.372 7.448 1.00 89.00 143 VAL A CA 1
ATOM 1113 C C . VAL A 1 143 ? 5.253 6.368 6.474 1.00 89.00 143 VAL A C 1
ATOM 1115 O O . VAL A 1 143 ? 6.445 6.102 6.531 1.00 89.00 143 VAL A O 1
ATOM 1118 N N . ASP A 1 144 ? 4.447 5.834 5.557 1.00 88.75 144 ASP A N 1
ATOM 1119 C CA . ASP A 1 144 ? 4.908 4.816 4.617 1.00 88.75 144 ASP A CA 1
ATOM 1120 C C . ASP A 1 144 ? 4.086 4.831 3.321 1.00 88.75 144 ASP A C 1
ATOM 1122 O O . ASP A 1 144 ? 2.946 5.304 3.298 1.00 88.75 144 ASP A O 1
ATOM 1126 N N . VAL A 1 145 ? 4.676 4.322 2.240 1.00 89.38 145 VAL A N 1
ATOM 1127 C CA . VAL A 1 145 ? 4.002 4.114 0.959 1.00 89.38 145 VAL A CA 1
ATOM 1128 C C . VAL A 1 145 ? 4.308 2.719 0.454 1.00 89.38 145 VAL A C 1
ATOM 1130 O O . VAL A 1 145 ? 5.454 2.384 0.138 1.00 89.38 145 VAL A O 1
ATOM 1133 N N . TRP A 1 146 ? 3.266 1.909 0.333 1.00 88.88 146 TRP A N 1
ATOM 1134 C CA . TRP A 1 146 ? 3.366 0.559 -0.196 1.00 88.88 146 TRP A CA 1
ATOM 1135 C C . TRP A 1 146 ? 2.760 0.491 -1.577 1.00 88.88 146 TRP A C 1
ATOM 1137 O O . TRP A 1 146 ? 1.778 1.159 -1.875 1.00 88.88 146 TRP A O 1
ATOM 1147 N N . GLU A 1 147 ? 3.333 -0.352 -2.411 1.00 87.50 147 GLU A N 1
ATOM 1148 C CA . GLU A 1 147 ? 2.732 -0.755 -3.663 1.00 87.50 147 GLU A CA 1
ATOM 1149 C C . GLU A 1 147 ? 2.141 -2.151 -3.494 1.00 87.50 147 GLU A C 1
ATOM 1151 O O . GLU A 1 147 ? 2.807 -3.081 -3.026 1.00 87.50 147 GLU A O 1
ATOM 1156 N N . LEU A 1 148 ? 0.881 -2.269 -3.887 1.00 84.00 148 LEU A N 1
ATOM 1157 C CA . LEU A 1 148 ? 0.169 -3.517 -4.055 1.00 84.00 148 LEU A CA 1
ATOM 1158 C C . LEU A 1 148 ? 0.169 -3.832 -5.553 1.00 84.00 148 LEU A C 1
ATOM 1160 O O . LEU A 1 148 ? -0.248 -3.014 -6.376 1.00 84.00 148 LEU A O 1
ATOM 1164 N N . LEU A 1 149 ? 0.676 -5.003 -5.924 1.00 77.38 149 LEU A N 1
ATOM 1165 C CA . LEU A 1 149 ? 0.635 -5.508 -7.295 1.00 77.38 149 LEU A CA 1
ATOM 1166 C C . LEU A 1 149 ? -0.158 -6.810 -7.299 1.00 77.38 149 LEU A C 1
ATOM 1168 O O . LEU A 1 149 ? 0.077 -7.678 -6.465 1.00 77.38 149 LEU A O 1
ATOM 1172 N N . TRP A 1 150 ? -1.063 -6.977 -8.250 1.00 72.75 150 TRP A N 1
ATOM 1173 C CA . TRP A 1 150 ? -1.811 -8.217 -8.397 1.00 72.75 150 TRP A CA 1
ATOM 1174 C C . TRP A 1 150 ? -0.970 -9.194 -9.201 1.00 72.75 150 TRP A C 1
ATOM 1176 O O . TRP A 1 150 ? -0.327 -8.811 -10.181 1.00 72.75 150 TRP A O 1
ATOM 1186 N N . ASN A 1 151 ? -0.937 -10.447 -8.759 1.00 57.62 151 ASN A N 1
ATOM 1187 C CA . ASN A 1 151 ? -0.270 -11.515 -9.490 1.00 57.62 151 ASN A CA 1
ATOM 1188 C C . ASN A 1 151 ? -1.170 -11.962 -10.657 1.00 57.62 151 ASN A C 1
ATOM 1190 O O . ASN A 1 151 ? -1.796 -13.017 -10.579 1.00 57.62 151 ASN A O 1
ATOM 1194 N N . THR A 1 152 ? -1.295 -11.111 -11.679 1.00 50.66 152 THR A N 1
ATOM 1195 C CA . THR A 1 152 ? -1.891 -11.453 -12.983 1.00 50.66 152 THR A CA 1
ATOM 1196 C C . THR A 1 152 ? -0.943 -12.302 -13.809 1.00 50.66 152 THR A C 1
ATOM 1198 O O . THR A 1 152 ? 0.253 -11.923 -13.855 1.00 50.66 152 THR A O 1
#

Foldseek 3Di:
DVVVVVVVVVVVVVVVVVVCVVVVVLVQLVVVQVVQLVDDFPWKWFWADWPPDDQFAQDWWKWFWADDPQKIKIWTDDDPDITIIMTGTPDDDPCPDDHGFTKTKGWSDRFDGDDGGWMWGWDQDPGVGFIKIFTAGPVRDTGTIMTIDTPD

Radius of gyration: 18.91 Å; chains: 1; bounding box: 54×33×55 Å

Sequence (152 aa):
MKSAFVWLTVACVWGATLYAIARTQSFVRQQGAALAVQATPDYTGVLTRAENLEPLSVERMHGQLRHLGNRVRLEWKVGPRMAVLEWQTTSPTTGFIPDSEPVIVRALQANTPPQVGMRIEIVRMTYPLGYYCVIRDSGGNVVDVWELLWNT

pLDDT: mean 81.86, std 9.74, range [50.66, 94.0]

Secondary structure (DSSP, 8-state):
-HHHHHHHHHHHHHHHHHHHHHHHHHHHHHHHHHHHHHSPPSEEEEEEEEES-PPPPSS-EEEEEEEETTEEEEEEEETTEEEEEEEEESS---S-S-TT-EEEEEESS--PPP-TT-EEEEEEEETTEEEEEEEE-TTS-EEEEEEEEE--